Protein AF-A0ABD0PDX3-F1 (afdb_monomer_lite)

Organism: Cirrhinus mrigala (NCBI:txid683832)

Radius of gyration: 15.22 Å; chains: 1; bounding box: 38×19×46 Å

pLDDT: mean 95.1, std 3.6, range [72.81, 98.19]

Foldseek 3Di:
DDKDKDWDQDPVRDIDIDIDDDDDDDPVLQPDKDKDKDWDADPPRDIDI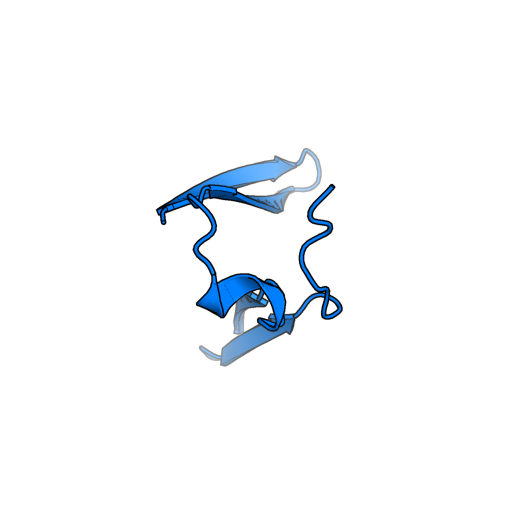DIDDIDGDDDD

Sequence (60 aa):
TYMIPSLVTEASGLYTMTSTLFMKPVKADAKSVFHCTVEYSMPNNQIKQESSDKFTLSLL

Secondary structure (DSSP, 8-state):
-EEEEEEEE-TTS-EEEEEEEE----GGGGG-EE--EEEEEETTTEEEEEEPPPEE----

InterPro domains:
  IPR013162 CD80-like, immunoglobulin C2-set [PF08205] (10-46)
  IPR013783 Immunoglobulin-like fold [G3DSA:2.60.40.10] (1-57)
  IPR036179 Immunoglobulin-like domain superfamily [SSF48726] (5-48)

Structure (mmCIF, N/CA/C/O backbone):
data_AF-A0ABD0PDX3-F1
#
_entry.id   AF-A0ABD0PDX3-F1
#
loop_
_atom_site.group_PDB
_atom_site.id
_atom_site.type_symbol
_atom_site.label_atom_id
_atom_site.label_alt_id
_atom_site.label_comp_id
_atom_site.label_asym_id
_atom_site.label_entity_id
_atom_site.label_seq_id
_atom_site.pdbx_PDB_ins_code
_atom_site.Cartn_x
_atom_site.Cartn_y
_atom_site.Cartn_z
_atom_site.occupancy
_atom_site.B_iso_or_equiv
_atom_site.auth_seq_id
_atom_site.auth_comp_id
_atom_site.auth_asym_id
_atom_site.auth_atom_id
_atom_site.pdbx_PDB_model_num
ATOM 1 N N . THR A 1 1 ? 4.164 13.519 -10.475 1.00 90.00 1 THR A N 1
ATOM 2 C CA . THR A 1 1 ? 3.615 12.387 -9.712 1.00 90.00 1 THR A CA 1
ATOM 3 C C . THR A 1 1 ? 2.606 12.920 -8.731 1.00 90.00 1 THR A C 1
ATOM 5 O O . THR A 1 1 ? 2.923 13.897 -8.068 1.00 90.00 1 THR A O 1
ATOM 8 N N . TYR A 1 2 ? 1.407 12.354 -8.681 1.00 95.12 2 TYR A N 1
ATOM 9 C CA . TYR A 1 2 ? 0.365 12.738 -7.729 1.00 95.12 2 TYR A CA 1
ATOM 10 C C . TYR A 1 2 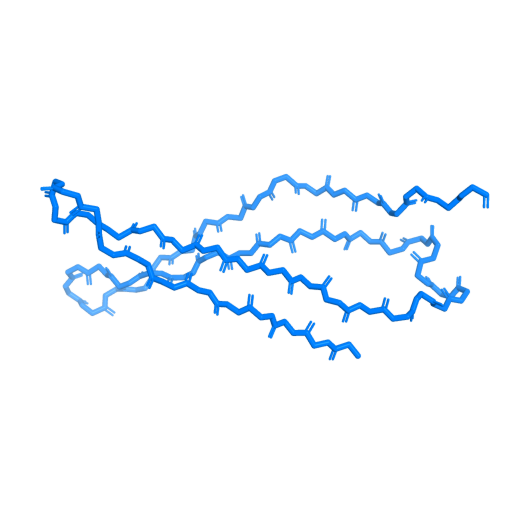? -0.460 11.510 -7.335 1.00 95.12 2 TYR A C 1
ATOM 12 O O . TYR A 1 2 ? -0.533 10.542 -8.089 1.00 95.12 2 TYR A O 1
ATOM 20 N N . MET A 1 3 ? -1.054 11.543 -6.146 1.00 95.44 3 MET A N 1
ATOM 21 C CA . MET A 1 3 ? -1.917 10.480 -5.629 1.00 95.44 3 MET A CA 1
ATOM 22 C C . MET A 1 3 ? -3.343 11.000 -5.506 1.00 95.44 3 MET A C 1
ATOM 24 O O . MET A 1 3 ? -3.540 12.143 -5.097 1.00 95.44 3 MET A O 1
ATOM 28 N N . ILE A 1 4 ? -4.320 10.160 -5.835 1.00 96.75 4 ILE A N 1
ATOM 29 C CA . ILE A 1 4 ? -5.739 10.440 -5.608 1.00 96.75 4 ILE A CA 1
ATOM 30 C C . ILE A 1 4 ? -6.246 9.472 -4.532 1.00 96.75 4 ILE A C 1
ATOM 32 O O 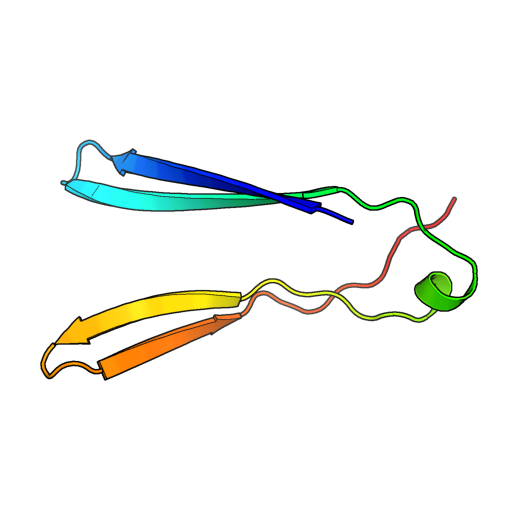. ILE A 1 4 ? -6.503 8.310 -4.859 1.00 96.75 4 ILE A O 1
ATOM 36 N N . PRO A 1 5 ? -6.362 9.912 -3.264 1.00 95.00 5 PRO A N 1
ATOM 37 C CA . PRO A 1 5 ? -6.984 9.124 -2.211 1.00 95.00 5 PRO A CA 1
ATOM 38 C C . PRO A 1 5 ? -8.516 9.250 -2.235 1.00 95.00 5 PRO A C 1
ATOM 40 O O . PRO A 1 5 ? -9.072 10.284 -2.602 1.00 95.00 5 PRO A O 1
ATOM 43 N N . SER A 1 6 ? -9.194 8.201 -1.787 1.00 95.50 6 SER A N 1
ATOM 44 C CA . SER A 1 6 ? -10.634 8.118 -1.562 1.00 95.50 6 SER A CA 1
ATOM 45 C C . SER A 1 6 ? -10.880 7.367 -0.258 1.00 95.50 6 SER A C 1
ATOM 47 O O . SER A 1 6 ? -10.233 6.352 0.001 1.00 95.50 6 SER A O 1
ATOM 49 N N . LEU A 1 7 ? -11.800 7.875 0.559 1.00 95.50 7 LEU A N 1
ATOM 50 C CA . LEU A 1 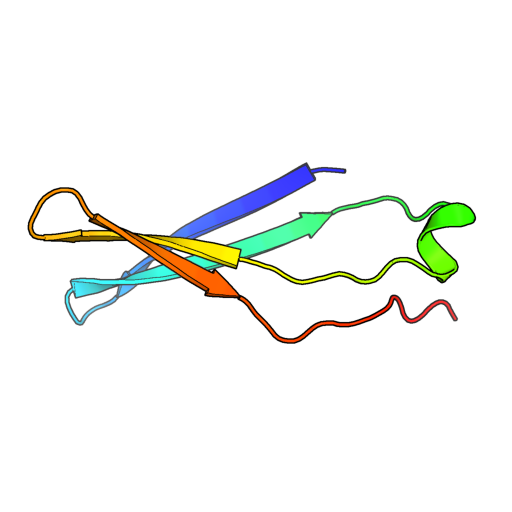7 ? -12.218 7.266 1.815 1.00 95.50 7 LEU A CA 1
ATOM 51 C C . LEU A 1 7 ? -13.733 7.085 1.781 1.00 95.50 7 LEU A C 1
ATOM 53 O O . LEU A 1 7 ? -14.465 8.052 1.570 1.00 95.50 7 LEU A O 1
ATOM 57 N N . VAL A 1 8 ? -14.190 5.855 1.990 1.00 97.00 8 VAL A N 1
ATOM 58 C CA . VAL A 1 8 ? -15.610 5.491 1.992 1.00 97.00 8 VAL A CA 1
ATOM 59 C C . VAL A 1 8 ? -15.952 4.845 3.327 1.00 97.00 8 VAL A C 1
ATOM 61 O O . VAL A 1 8 ? -15.161 4.072 3.864 1.00 97.00 8 VAL A O 1
ATOM 64 N N . THR A 1 9 ? -17.123 5.168 3.872 1.00 96.94 9 THR A N 1
ATOM 65 C CA . THR A 1 9 ? -17.691 4.462 5.025 1.00 96.94 9 THR A CA 1
ATOM 66 C C . THR A 1 9 ? -18.596 3.345 4.526 1.00 96.94 9 THR A C 1
ATOM 68 O O . THR A 1 9 ? -19.555 3.590 3.798 1.00 96.94 9 THR A O 1
ATOM 71 N N . GLU A 1 10 ? -18.285 2.122 4.927 1.00 97.00 10 GLU A N 1
ATOM 72 C CA . GLU A 1 10 ? -19.038 0.922 4.586 1.00 97.00 10 GLU A CA 1
ATOM 73 C C . GLU A 1 10 ? -20.305 0.796 5.439 1.00 97.00 10 GLU A C 1
ATOM 75 O O . GLU A 1 10 ? -20.425 1.389 6.513 1.00 97.00 10 GLU A O 1
ATOM 80 N N . ALA A 1 11 ? -21.241 -0.056 5.013 1.00 97.00 11 ALA A N 1
ATOM 81 C CA . ALA A 1 11 ? -22.478 -0.319 5.758 1.00 97.00 11 ALA A CA 1
ATOM 82 C C . ALA A 1 11 ? -22.238 -0.868 7.182 1.00 97.00 11 ALA A C 1
ATOM 84 O O . ALA A 1 11 ? -23.091 -0.724 8.055 1.00 97.00 11 ALA A O 1
ATOM 85 N N . SER A 1 12 ? -21.075 -1.477 7.430 1.00 97.12 12 SER A N 1
ATOM 86 C CA . SER A 1 12 ? -20.642 -1.935 8.757 1.00 97.12 12 SER A CA 1
ATOM 87 C C . SER A 1 12 ? -20.179 -0.804 9.685 1.00 97.12 12 SER A C 1
ATOM 89 O O . SER A 1 12 ? -19.893 -1.059 10.852 1.00 97.12 12 SER A O 1
ATOM 91 N N . GLY A 1 13 ? -20.061 0.428 9.180 1.00 95.50 13 GLY A N 1
ATOM 92 C CA . GLY A 1 13 ? -19.443 1.556 9.878 1.00 95.50 13 GLY A CA 1
ATOM 93 C C . GLY A 1 13 ? -17.910 1.560 9.823 1.00 95.50 13 GLY A C 1
ATOM 94 O O . GLY A 1 13 ? -17.289 2.457 10.391 1.00 95.50 13 GLY A O 1
ATOM 95 N N . LEU A 1 14 ? -17.292 0.583 9.147 1.00 96.31 14 LEU A N 1
ATOM 96 C CA . LEU A 1 14 ? -15.852 0.567 8.879 1.00 96.31 14 LEU A CA 1
ATOM 97 C C . LEU A 1 14 ? -15.494 1.511 7.726 1.00 96.31 14 LEU A C 1
ATOM 99 O O . LEU A 1 14 ? -16.348 1.878 6.924 1.00 96.31 14 LEU A O 1
ATOM 103 N N . TYR A 1 15 ? -14.218 1.883 7.632 1.00 94.94 15 TYR A N 1
ATOM 104 C CA . TYR A 1 15 ? -13.708 2.717 6.547 1.00 94.94 15 TYR A CA 1
ATOM 105 C C . TYR A 1 15 ? -12.885 1.898 5.556 1.00 94.94 15 TYR A C 1
ATOM 107 O O . TYR A 1 15 ? -12.029 1.112 5.959 1.00 94.94 15 TYR A O 1
ATOM 115 N N . THR A 1 16 ? -13.081 2.166 4.270 1.00 96.25 16 THR A N 1
ATOM 116 C CA . THR A 1 16 ? -12.245 1.662 3.179 1.00 96.25 16 THR A CA 1
ATOM 117 C C . THR A 1 16 ? -11.487 2.830 2.569 1.00 96.25 16 THR A C 1
ATOM 119 O O . THR A 1 16 ? -12.097 3.798 2.109 1.00 96.25 16 THR A O 1
ATOM 122 N N . MET A 1 17 ? -10.154 2.745 2.543 1.00 94.81 17 MET A N 1
ATOM 123 C CA . MET A 1 17 ? -9.306 3.740 1.888 1.00 94.81 17 MET A CA 1
ATOM 124 C C . MET A 1 17 ? -8.701 3.169 0.609 1.00 94.81 17 MET A C 1
ATOM 126 O O . MET A 1 17 ? -8.077 2.112 0.624 1.00 94.81 17 MET A O 1
ATOM 130 N N . THR A 1 18 ? -8.858 3.889 -0.497 1.00 96.06 18 THR A N 1
ATOM 131 C CA . THR A 1 18 ? -8.247 3.563 -1.790 1.00 96.06 18 THR A CA 1
ATOM 132 C C . THR A 1 18 ? -7.379 4.729 -2.231 1.00 96.06 18 THR A C 1
ATOM 134 O O . THR A 1 18 ? -7.793 5.876 -2.116 1.00 96.06 18 THR A O 1
ATOM 137 N N . SER A 1 19 ? -6.179 4.468 -2.746 1.00 96.44 19 SER A N 1
ATOM 138 C CA . SER A 1 19 ? -5.317 5.512 -3.308 1.00 96.44 19 SER A CA 1
ATOM 139 C C . SER A 1 19 ? -4.720 5.053 -4.627 1.00 96.44 19 SER A C 1
ATOM 141 O O . SER A 1 19 ? -4.182 3.950 -4.718 1.00 96.44 19 SER A O 1
ATOM 143 N N . THR A 1 20 ? -4.809 5.897 -5.654 1.00 96.88 20 THR A N 1
ATOM 144 C CA . THR A 1 20 ? -4.205 5.632 -6.966 1.00 96.88 20 THR A CA 1
ATOM 145 C C . THR A 1 20 ? -3.072 6.614 -7.231 1.00 96.88 20 THR A C 1
ATOM 147 O O . THR A 1 20 ? -3.275 7.830 -7.236 1.00 96.88 20 THR A O 1
ATOM 150 N N . LEU A 1 21 ? -1.869 6.082 -7.462 1.00 96.38 21 LEU A N 1
ATOM 151 C CA . LEU A 1 21 ? -0.681 6.851 -7.823 1.00 96.38 21 LEU A CA 1
ATOM 152 C C . LEU A 1 21 ? -0.612 7.040 -9.342 1.00 96.38 21 LEU A C 1
ATOM 154 O O . LEU A 1 21 ? -0.475 6.075 -10.089 1.00 96.38 21 LEU A O 1
ATOM 158 N N . PHE A 1 22 ? -0.619 8.293 -9.789 1.00 96.00 22 PHE A N 1
ATOM 159 C CA . PHE A 1 22 ? -0.360 8.669 -11.174 1.00 96.00 22 PHE A CA 1
ATOM 160 C C . PHE A 1 22 ? 1.031 9.289 -11.294 1.00 96.00 22 PHE A C 1
ATOM 162 O O . PHE A 1 22 ? 1.358 10.312 -10.681 1.00 96.00 22 PHE A O 1
ATOM 169 N N . MET A 1 23 ? 1.870 8.694 -12.132 1.00 94.56 23 MET A N 1
ATOM 170 C CA . MET A 1 23 ? 3.186 9.229 -12.458 1.00 94.56 23 MET A CA 1
ATOM 171 C C . MET A 1 23 ? 3.509 9.013 -13.927 1.00 94.56 23 MET A C 1
ATOM 173 O O . MET A 1 23 ? 3.024 8.074 -14.547 1.00 94.56 23 MET A O 1
ATOM 177 N N . LYS A 1 24 ? 4.353 9.888 -14.474 1.00 94.50 24 LYS A N 1
ATOM 178 C CA . LYS A 1 24 ? 4.996 9.676 -15.768 1.00 94.50 24 LYS A CA 1
ATOM 179 C C . LYS A 1 24 ? 6.343 8.998 -15.494 1.00 94.50 24 LYS A C 1
ATOM 181 O O . LYS A 1 24 ? 7.195 9.676 -14.920 1.00 94.50 24 LYS A O 1
ATOM 186 N N . PRO A 1 25 ? 6.542 7.718 -15.859 1.00 93.56 25 PRO A N 1
ATOM 187 C CA . PRO A 1 25 ? 7.804 7.031 -15.604 1.00 93.56 25 PRO A CA 1
ATOM 188 C C . PRO A 1 25 ? 8.971 7.712 -16.324 1.00 93.56 25 PRO A C 1
ATOM 190 O O . PRO A 1 25 ? 8.838 8.150 -17.471 1.00 93.56 25 PRO A O 1
ATOM 193 N N . VAL A 1 26 ? 10.123 7.778 -15.662 1.00 94.62 26 VAL A N 1
ATOM 194 C CA . VAL A 1 26 ? 11.402 8.185 -16.255 1.00 94.62 26 VAL A CA 1
ATOM 195 C C . VAL A 1 26 ? 12.392 7.021 -16.247 1.00 94.62 26 VAL A C 1
ATOM 197 O O . VAL A 1 26 ? 12.193 6.017 -15.573 1.00 94.62 26 VAL A O 1
ATOM 200 N N . LYS A 1 27 ? 13.507 7.145 -16.979 1.00 93.31 27 LYS A N 1
ATOM 201 C CA . LYS A 1 27 ? 14.509 6.068 -17.108 1.00 93.31 27 LYS A CA 1
ATOM 202 C C . LYS A 1 27 ? 15.025 5.543 -15.759 1.00 93.31 27 LYS A C 1
ATOM 204 O O . LYS A 1 27 ? 15.321 4.358 -15.644 1.00 93.31 27 LYS A O 1
ATOM 209 N N . ALA A 1 28 ? 15.138 6.414 -14.756 1.00 92.88 28 ALA A N 1
ATOM 210 C CA . ALA A 1 28 ? 15.567 6.027 -13.413 1.00 92.88 28 ALA A CA 1
ATOM 211 C C . ALA A 1 28 ? 14.571 5.074 -12.721 1.00 92.88 28 ALA A C 1
ATOM 213 O O . ALA A 1 28 ? 14.995 4.223 -11.944 1.00 92.88 28 ALA A O 1
ATOM 214 N N . ASP A 1 29 ? 13.281 5.148 -13.064 1.00 93.88 29 ASP A N 1
ATOM 215 C CA . ASP A 1 29 ? 12.219 4.367 -12.422 1.00 93.88 29 ASP A CA 1
ATOM 216 C C . ASP A 1 29 ? 12.196 2.896 -12.842 1.00 93.88 29 ASP A C 1
ATOM 218 O O . ASP A 1 29 ? 11.581 2.074 -12.169 1.00 93.88 29 ASP A O 1
ATOM 222 N N . ALA A 1 30 ? 12.906 2.532 -13.914 1.00 92.44 30 ALA A N 1
ATOM 223 C CA . ALA A 1 30 ? 12.976 1.153 -14.398 1.00 92.44 30 ALA A CA 1
ATOM 224 C C . ALA A 1 30 ? 13.550 0.170 -13.359 1.00 92.44 30 ALA A C 1
ATOM 226 O O . ALA A 1 30 ? 13.341 -1.035 -13.469 1.00 92.44 30 ALA A O 1
ATOM 227 N N . LYS A 1 31 ? 14.287 0.675 -12.363 1.00 93.31 31 LYS A N 1
ATOM 228 C CA . LYS A 1 31 ? 14.839 -0.110 -11.247 1.00 93.31 31 LYS A CA 1
ATOM 229 C C . LYS A 1 31 ? 14.249 0.286 -9.891 1.00 93.31 31 LYS A C 1
ATOM 231 O O . LYS A 1 31 ? 14.725 -0.196 -8.865 1.00 93.31 31 LYS A O 1
ATOM 236 N N . SER A 1 32 ? 13.254 1.169 -9.877 1.00 96.00 32 SER A N 1
ATOM 237 C CA . SER A 1 32 ? 12.593 1.598 -8.647 1.00 96.00 32 SER A CA 1
ATOM 238 C C . SER A 1 32 ? 11.676 0.497 -8.120 1.00 96.00 32 SER A C 1
ATOM 240 O O . SER A 1 32 ? 11.039 -0.231 -8.884 1.00 96.00 32 SER A O 1
ATOM 242 N N . VAL A 1 33 ? 11.611 0.397 -6.794 1.00 96.94 33 VAL A N 1
ATOM 243 C CA . VAL A 1 33 ? 10.712 -0.506 -6.074 1.00 96.94 33 VAL A CA 1
ATOM 244 C C . VAL A 1 33 ? 9.630 0.335 -5.412 1.00 96.94 33 VAL A C 1
ATOM 246 O O . VAL A 1 33 ? 9.932 1.306 -4.721 1.00 96.94 33 VAL A O 1
ATOM 249 N N . PHE A 1 34 ? 8.380 -0.049 -5.625 1.00 96.50 34 PHE A N 1
ATOM 250 C CA . PHE A 1 34 ? 7.191 0.664 -5.180 1.00 96.50 34 PHE A CA 1
ATOM 251 C C . PHE A 1 34 ? 6.427 -0.176 -4.152 1.00 96.50 34 PHE A C 1
ATOM 253 O O . PHE A 1 34 ? 6.451 -1.404 -4.202 1.00 96.50 34 PHE A O 1
ATOM 260 N N . HIS A 1 35 ? 5.751 0.491 -3.222 1.00 97.56 35 HIS A N 1
ATOM 261 C CA . HIS A 1 35 ? 4.733 -0.072 -2.333 1.00 97.56 35 HIS A CA 1
ATOM 262 C C . HIS A 1 35 ? 3.814 1.067 -1.875 1.00 97.56 35 HIS A C 1
ATOM 264 O O . HIS A 1 35 ? 4.149 2.242 -2.054 1.00 97.56 35 HIS A O 1
ATOM 270 N N . CYS A 1 36 ? 2.670 0.741 -1.280 1.00 96.44 36 CYS A N 1
ATOM 271 C CA . CYS A 1 36 ? 1.867 1.714 -0.548 1.00 96.44 36 CYS A CA 1
ATOM 272 C C . CYS A 1 36 ? 1.921 1.434 0.957 1.00 96.44 36 CYS A C 1
ATOM 274 O O . CYS A 1 36 ? 2.244 0.324 1.384 1.00 96.44 36 CYS A O 1
ATOM 276 N N . THR A 1 37 ? 1.632 2.460 1.752 1.00 97.00 37 THR A N 1
ATOM 277 C CA . THR A 1 37 ? 1.526 2.368 3.209 1.00 97.00 37 THR A CA 1
ATOM 278 C C . THR A 1 37 ? 0.277 3.121 3.638 1.00 97.00 37 THR A C 1
ATOM 280 O O . THR A 1 37 ? 0.068 4.260 3.218 1.00 97.00 37 THR A O 1
ATOM 283 N N . VAL A 1 38 ? -0.558 2.478 4.449 1.00 95.50 38 VAL A N 1
ATOM 284 C CA . VAL A 1 38 ? -1.675 3.121 5.140 1.00 95.50 38 VAL A CA 1
ATOM 285 C C . VAL A 1 38 ? -1.251 3.437 6.563 1.00 95.50 38 VAL A C 1
ATOM 287 O O . VAL A 1 38 ? -0.678 2.588 7.242 1.00 95.50 38 VAL A O 1
ATOM 290 N N . GLU A 1 39 ? -1.547 4.651 7.011 1.00 95.62 39 GLU A N 1
ATOM 291 C CA . GLU A 1 39 ? -1.400 5.052 8.406 1.00 95.62 39 GLU A CA 1
ATOM 292 C C . GLU A 1 39 ? -2.783 5.225 9.024 1.00 95.62 39 GLU A C 1
ATOM 294 O O . GLU A 1 39 ? -3.670 5.822 8.412 1.00 95.62 39 GLU A O 1
ATOM 299 N N . TYR A 1 40 ? -2.975 4.706 10.233 1.00 94.38 40 TYR A N 1
ATOM 300 C CA . TYR A 1 40 ? -4.248 4.807 10.934 1.00 94.38 40 TYR A CA 1
ATOM 301 C C . TYR A 1 40 ? -4.057 5.029 12.433 1.00 94.38 40 TYR A C 1
ATOM 303 O O . TYR A 1 40 ? -3.131 4.512 13.067 1.00 94.38 40 TYR A O 1
ATOM 311 N N . SER A 1 41 ? -4.951 5.836 13.000 1.00 95.06 41 SER A N 1
ATOM 312 C CA . SER A 1 41 ? -4.953 6.156 14.422 1.00 95.06 41 SER A CA 1
ATOM 313 C C . SER A 1 41 ? -5.527 5.007 15.245 1.00 95.06 41 SER A C 1
ATOM 315 O O . SER A 1 41 ? -6.532 4.395 14.896 1.00 95.06 41 SER A O 1
ATOM 317 N N . MET A 1 42 ? -4.893 4.760 16.381 1.00 95.75 42 MET A N 1
ATOM 318 C CA . MET A 1 42 ? -5.248 3.768 17.381 1.00 95.75 42 MET A CA 1
ATOM 319 C C . MET A 1 42 ? -5.473 4.464 18.731 1.00 95.75 42 MET A C 1
ATOM 321 O O . MET A 1 42 ? -5.016 5.597 18.934 1.00 95.75 42 MET A O 1
ATOM 325 N N . PRO A 1 43 ? -6.153 3.804 19.687 1.00 96.50 43 PRO A N 1
ATOM 326 C CA . PRO A 1 43 ? -6.291 4.318 21.044 1.00 96.50 43 PRO A CA 1
ATOM 327 C C . PRO A 1 43 ? -4.947 4.733 21.656 1.00 96.50 43 PRO A C 1
ATOM 329 O O . PRO A 1 43 ? -3.886 4.242 21.269 1.00 96.50 43 PRO A O 1
ATOM 332 N N . ASN A 1 44 ? -4.997 5.628 22.644 1.00 95.69 44 ASN A N 1
ATOM 333 C CA . ASN A 1 44 ? -3.815 6.205 23.299 1.00 95.69 44 ASN A CA 1
ATOM 334 C C . ASN A 1 44 ? -2.924 7.021 22.349 1.00 95.69 44 ASN A C 1
ATOM 336 O O . ASN A 1 44 ? -1.709 7.075 22.532 1.00 95.69 44 ASN A O 1
ATOM 340 N N . ASN A 1 45 ? -3.536 7.658 21.343 1.00 93.62 45 ASN A N 1
ATOM 341 C CA . ASN A 1 45 ? -2.854 8.522 20.379 1.00 93.62 45 ASN A CA 1
ATOM 342 C C . ASN A 1 45 ? -1.743 7.798 19.592 1.00 93.62 45 ASN A C 1
ATOM 344 O O . ASN A 1 45 ? -0.784 8.418 19.134 1.00 93.62 45 ASN A O 1
ATOM 348 N N . GLN A 1 46 ? -1.858 6.473 19.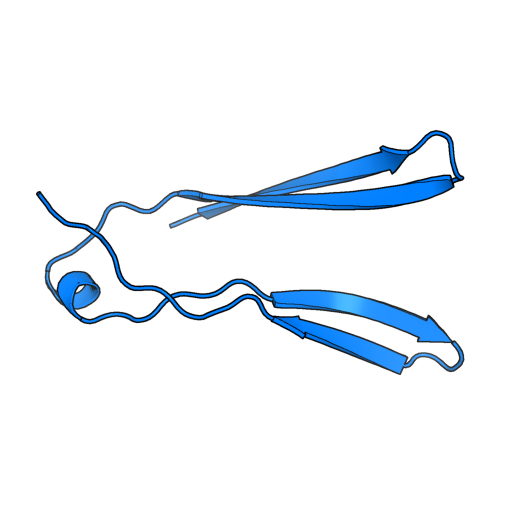464 1.00 97.19 46 GLN A N 1
ATOM 349 C CA . GLN A 1 46 ? -0.920 5.660 18.702 1.00 97.19 46 GLN A CA 1
ATOM 350 C C . GLN A 1 46 ? -1.236 5.779 17.212 1.00 97.19 46 GLN A C 1
ATOM 352 O O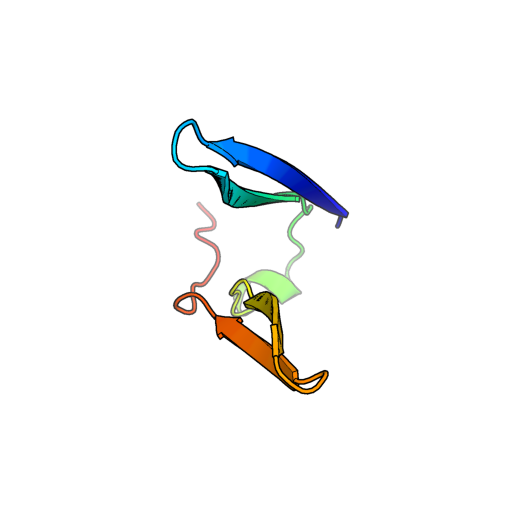 . GLN A 1 46 ? -2.398 5.808 16.819 1.00 97.19 46 GLN A O 1
ATOM 357 N N . ILE A 1 47 ? -0.205 5.808 16.374 1.00 97.06 47 ILE A N 1
ATOM 358 C CA . ILE A 1 47 ? -0.347 5.718 14.920 1.00 97.06 47 ILE A CA 1
ATOM 359 C C . ILE A 1 47 ? 0.313 4.413 14.501 1.00 97.06 47 ILE A C 1
ATOM 361 O O . ILE A 1 47 ? 1.464 4.155 14.854 1.00 97.06 47 ILE A O 1
ATOM 365 N N . LYS A 1 48 ? -0.435 3.573 13.790 1.00 97.00 48 LYS A N 1
ATOM 366 C CA . LYS A 1 48 ? 0.081 2.339 13.201 1.00 97.00 48 LYS A CA 1
ATOM 367 C C . LYS A 1 48 ? 0.166 2.478 11.694 1.00 97.00 48 LYS A C 1
ATOM 369 O O . LYS A 1 48 ? -0.542 3.285 11.096 1.00 97.00 48 LYS A O 1
ATOM 374 N N . GLN A 1 49 ? 1.045 1.674 11.110 1.00 97.50 49 GLN A N 1
ATOM 375 C CA . GLN A 1 49 ? 1.256 1.618 9.676 1.00 97.50 49 GLN A CA 1
ATOM 376 C C . GLN A 1 49 ? 1.170 0.178 9.195 1.00 97.50 49 GLN A C 1
ATOM 378 O O . GLN A 1 49 ? 1.707 -0.726 9.837 1.00 97.50 49 GLN A O 1
ATOM 383 N N . GLU A 1 50 ? 0.556 -0.015 8.037 1.00 97.06 50 GLU A N 1
ATOM 384 C CA . GLU A 1 50 ? 0.586 -1.277 7.306 1.00 97.06 50 GLU A CA 1
ATOM 385 C C . GLU A 1 50 ? 0.988 -1.007 5.863 1.00 97.06 50 GLU A C 1
ATOM 387 O O . GLU A 1 50 ? 0.542 -0.034 5.256 1.00 97.06 50 GLU A O 1
ATOM 392 N N . SER A 1 51 ? 1.886 -1.832 5.327 1.00 97.38 51 SER A N 1
ATOM 393 C CA . SER A 1 51 ? 2.439 -1.653 3.983 1.00 97.38 51 SER A CA 1
ATOM 394 C C . SER A 1 51 ? 2.067 -2.817 3.083 1.00 97.38 51 SER A C 1
ATOM 396 O O . SER A 1 51 ? 2.033 -3.961 3.532 1.00 97.38 51 SER A O 1
ATOM 398 N N . SER A 1 52 ? 1.821 -2.518 1.810 1.00 97.25 52 SER A N 1
ATOM 399 C CA . SER A 1 52 ? 1.641 -3.544 0.790 1.00 97.25 52 SER A CA 1
ATOM 400 C C . SER A 1 52 ? 2.945 -4.280 0.510 1.00 97.25 52 SER A C 1
ATOM 402 O O . SER A 1 52 ? 4.042 -3.806 0.829 1.00 97.25 52 SER A O 1
ATOM 404 N N . ASP A 1 53 ? 2.827 -5.385 -0.219 1.00 98.19 53 ASP A N 1
ATOM 405 C CA . ASP A 1 53 ? 3.974 -5.991 -0.875 1.00 98.19 53 ASP A CA 1
ATOM 406 C C . ASP A 1 53 ? 4.662 -5.000 -1.821 1.00 98.19 53 ASP A C 1
ATOM 408 O O . ASP A 1 53 ? 4.062 -4.054 -2.352 1.00 98.19 53 ASP A O 1
ATOM 412 N N . LYS A 1 54 ? 5.958 -5.233 -2.014 1.00 98.12 54 LYS A N 1
ATOM 413 C CA . LYS A 1 54 ? 6.802 -4.451 -2.912 1.00 98.12 54 LYS A CA 1
ATOM 414 C C . LYS A 1 54 ? 6.665 -4.960 -4.342 1.00 98.12 54 LYS A C 1
ATOM 416 O O . LYS A 1 54 ? 6.673 -6.166 -4.573 1.00 98.12 54 LYS A O 1
ATOM 421 N N . PHE A 1 55 ? 6.638 -4.045 -5.303 1.00 96.56 55 PHE A N 1
ATOM 422 C CA . PHE A 1 55 ? 6.586 -4.368 -6.727 1.00 96.56 55 PHE A CA 1
ATOM 423 C C . PHE A 1 55 ? 7.490 -3.449 -7.555 1.00 96.56 55 PHE A C 1
ATOM 425 O O . PHE A 1 55 ? 7.944 -2.402 -7.092 1.00 96.56 55 PHE A O 1
ATOM 432 N N . THR A 1 56 ? 7.760 -3.844 -8.795 1.00 96.44 56 THR A N 1
ATOM 433 C CA . THR A 1 56 ? 8.482 -3.042 -9.791 1.00 96.44 56 THR A CA 1
ATOM 434 C C . THR A 1 56 ? 7.572 -2.737 -10.979 1.00 96.44 56 THR A C 1
ATOM 436 O O . THR A 1 56 ? 6.559 -3.406 -11.197 1.00 96.44 56 THR A O 1
ATOM 439 N N . LEU A 1 57 ? 7.907 -1.707 -11.758 1.00 93.88 57 LEU A N 1
ATOM 440 C CA . LEU A 1 57 ? 7.128 -1.357 -12.945 1.00 93.88 57 LEU A CA 1
ATOM 441 C C . LEU A 1 57 ? 7.313 -2.406 -14.045 1.00 93.88 57 LEU A C 1
ATOM 443 O O . LEU A 1 57 ? 8.437 -2.757 -14.401 1.00 93.88 57 LEU A O 1
ATOM 447 N N . SER A 1 58 ? 6.201 -2.845 -14.630 1.00 91.38 58 SER A N 1
ATOM 448 C CA . SER A 1 58 ? 6.211 -3.589 -15.890 1.00 91.38 58 SER A CA 1
ATOM 449 C C . SER A 1 58 ? 6.223 -2.591 -17.047 1.00 91.38 58 SER A C 1
ATOM 451 O O . SER A 1 58 ? 5.210 -1.958 -17.337 1.00 91.38 58 SER A O 1
ATOM 453 N N . LEU A 1 59 ? 7.391 -2.412 -17.662 1.00 84.81 59 LEU A N 1
ATOM 454 C CA . LEU A 1 59 ? 7.601 -1.545 -18.821 1.00 84.81 59 LEU A CA 1
ATOM 455 C C . LEU A 1 59 ? 7.662 -2.448 -20.062 1.00 84.81 59 LEU A C 1
ATOM 457 O O . LEU A 1 59 ? 8.618 -3.211 -20.198 1.00 84.81 59 LEU A O 1
ATOM 461 N N . LEU A 1 60 ? 6.612 -2.426 -20.888 1.00 72.81 60 LEU A N 1
ATOM 462 C CA . LEU A 1 60 ? 6.549 -3.147 -22.168 1.00 72.81 60 LEU A CA 1
ATOM 463 C C . LEU A 1 60 ? 7.358 -2.429 -23.255 1.00 72.81 60 LEU A C 1
ATOM 465 O O . LEU A 1 60 ? 7.373 -1.175 -23.237 1.00 72.81 60 LEU A O 1
#